Protein AF-A0A7M7GDE5-F1 (afdb_monomer)

Organism: Nasonia vitripennis (NCBI:txid7425)

Solvent-accessible surface area (backbone atoms only — not comparable to full-atom values): 7781 Å² total; per-residue (Å²): 115,70,68,61,56,52,51,59,51,51,52,38,40,42,48,54,72,67,40,83,80,53,73,43,31,59,38,56,71,47,38,68,42,69,46,97,85,50,33,24,30,66,39,94,92,38,67,41,52,44,68,61,50,59,54,40,72,75,46,57,71,70,55,30,53,52,54,50,48,30,59,79,49,75,28,66,62,54,42,74,34,36,42,93,50,68,94,77,58,88,77,74,66,85,98,51,56,76,69,43,69,55,56,67,68,60,55,30,48,51,54,38,53,47,50,56,49,57,70,66,40,81,86,56,48,72,72,58,58,75,72,109

Structure (mmCIF, N/CA/C/O backbone):
data_AF-A0A7M7GDE5-F1
#
_entry.id   AF-A0A7M7GDE5-F1
#
loop_
_atom_site.group_PDB
_atom_site.id
_atom_site.type_symbol
_atom_site.label_atom_id
_atom_site.label_alt_id
_atom_site.label_comp_id
_atom_site.label_asym_id
_atom_site.label_entity_id
_atom_site.label_seq_id
_atom_site.pdbx_PDB_ins_code
_atom_site.Cartn_x
_atom_site.Cartn_y
_atom_site.Cartn_z
_atom_site.occupancy
_atom_site.B_iso_or_equiv
_atom_site.auth_seq_id
_atom_site.auth_comp_id
_atom_site.auth_asym_id
_atom_site.auth_atom_id
_atom_site.pdbx_PDB_model_num
ATOM 1 N N . MET A 1 1 ? -13.593 6.081 -21.725 1.00 45.22 1 MET A N 1
ATOM 2 C CA . MET A 1 1 ? -12.329 5.785 -21.008 1.00 45.22 1 MET A CA 1
ATOM 3 C C . MET A 1 1 ? -12.429 6.077 -19.509 1.00 45.22 1 MET A C 1
ATOM 5 O O . MET A 1 1 ? -12.098 5.193 -18.734 1.00 45.22 1 MET A O 1
ATOM 9 N N . HIS A 1 2 ? -12.966 7.234 -19.089 1.00 42.53 2 HIS A N 1
ATOM 10 C CA . HIS A 1 2 ? -13.151 7.562 -17.662 1.00 42.53 2 HIS A CA 1
ATOM 11 C C . HIS A 1 2 ? -14.022 6.567 -16.871 1.00 42.53 2 HIS A C 1
ATOM 13 O O . HIS A 1 2 ? -13.624 6.166 -15.786 1.00 42.53 2 HIS A O 1
ATOM 19 N N . GLN A 1 3 ? -15.142 6.083 -17.425 1.00 39.09 3 GLN A N 1
ATOM 20 C CA . GLN A 1 3 ? -16.009 5.109 -16.735 1.00 39.09 3 GLN A CA 1
ATOM 21 C C . GLN A 1 3 ? -15.300 3.793 -16.366 1.00 39.09 3 GLN A C 1
ATOM 23 O O . GLN A 1 3 ? -15.526 3.266 -15.282 1.00 39.09 3 GLN A O 1
ATOM 28 N N . PHE A 1 4 ? -14.412 3.283 -17.224 1.00 46.47 4 PHE A N 1
ATOM 29 C CA . PHE A 1 4 ? -13.694 2.025 -16.975 1.00 46.47 4 PHE A CA 1
ATOM 30 C C . PHE A 1 4 ? -12.681 2.156 -15.828 1.00 46.47 4 PHE A C 1
ATOM 32 O O . PHE A 1 4 ? -12.567 1.264 -14.992 1.00 46.47 4 PHE A O 1
ATOM 39 N N . GLN A 1 5 ? -11.982 3.293 -15.749 1.00 54.97 5 GLN A N 1
ATOM 40 C CA . GLN A 1 5 ? -11.033 3.570 -14.666 1.00 54.97 5 GLN A CA 1
ATOM 41 C C . GLN A 1 5 ? -11.749 3.737 -13.321 1.00 54.97 5 GLN A C 1
ATOM 43 O O . GLN A 1 5 ? -11.289 3.203 -12.313 1.00 54.97 5 GLN A O 1
ATOM 48 N N . THR A 1 6 ? -12.897 4.420 -13.307 1.00 56.31 6 THR A N 1
ATOM 49 C CA . THR A 1 6 ? -13.708 4.599 -12.096 1.00 56.31 6 THR A CA 1
ATOM 50 C C . THR A 1 6 ? -14.253 3.268 -11.572 1.00 56.31 6 THR A C 1
ATOM 52 O O . THR A 1 6 ? -14.158 3.015 -10.374 1.00 56.31 6 THR A O 1
ATOM 55 N N . ILE A 1 7 ? -14.745 2.384 -12.450 1.00 61.06 7 ILE A N 1
ATOM 56 C CA . ILE A 1 7 ? -15.217 1.042 -12.061 1.00 61.06 7 ILE A CA 1
ATOM 57 C C . ILE A 1 7 ? -14.079 0.236 -11.421 1.00 61.06 7 ILE A C 1
ATOM 59 O O . ILE A 1 7 ? -14.240 -0.268 -10.311 1.00 61.06 7 ILE A O 1
ATOM 63 N N . CYS A 1 8 ? -12.892 0.212 -12.038 1.00 66.56 8 CYS A N 1
ATOM 64 C CA . CYS A 1 8 ? -11.739 -0.505 -11.488 1.00 66.56 8 CYS A CA 1
ATOM 65 C C . CYS A 1 8 ? -11.296 0.000 -10.104 1.00 66.56 8 CYS A C 1
ATOM 67 O O . CYS A 1 8 ? -10.828 -0.795 -9.289 1.00 66.56 8 CYS A O 1
ATOM 69 N N . VAL A 1 9 ? -11.401 1.303 -9.824 1.00 70.81 9 VAL A N 1
ATOM 70 C CA . VAL A 1 9 ? -11.062 1.862 -8.503 1.00 70.81 9 VAL A CA 1
ATOM 71 C C . VAL A 1 9 ? -12.126 1.489 -7.467 1.00 70.81 9 VAL A C 1
ATOM 73 O O . VAL A 1 9 ? -11.787 1.018 -6.381 1.00 70.81 9 VAL A O 1
ATOM 76 N N . LEU A 1 10 ? -13.409 1.632 -7.808 1.00 72.69 10 LEU A N 1
ATOM 77 C CA . LEU A 1 10 ? -14.522 1.346 -6.898 1.00 72.69 10 LEU A CA 1
ATOM 78 C C . LEU A 1 10 ? -14.633 -0.140 -6.538 1.00 72.69 10 LEU A C 1
ATOM 80 O O . LEU A 1 10 ? -14.956 -0.473 -5.396 1.00 72.69 10 LEU A O 1
ATOM 84 N N . GLU A 1 11 ? -14.329 -1.041 -7.473 1.00 77.44 11 GLU A N 1
ATOM 85 C CA . GLU A 1 11 ? -14.269 -2.484 -7.212 1.00 77.44 11 GLU A CA 1
ATOM 86 C C . GLU A 1 11 ? -13.161 -2.834 -6.211 1.00 77.44 11 GLU A C 1
ATOM 88 O O . GLU A 1 11 ? -13.364 -3.634 -5.296 1.00 77.44 11 GLU A O 1
ATOM 93 N N . ARG A 1 12 ? -11.999 -2.184 -6.332 1.00 79.94 12 ARG A N 1
ATOM 94 C CA . ARG A 1 12 ? -10.850 -2.384 -5.436 1.00 79.94 12 ARG A CA 1
ATOM 95 C C . ARG A 1 12 ? -11.116 -1.875 -4.023 1.00 79.94 12 ARG A C 1
ATOM 97 O O . ARG A 1 12 ? -10.729 -2.547 -3.070 1.00 79.94 12 ARG A O 1
ATOM 104 N N . ILE A 1 13 ? -11.799 -0.739 -3.888 1.00 79.62 13 ILE A N 1
ATOM 105 C CA . ILE A 1 13 ? -12.267 -0.226 -2.591 1.00 79.62 13 ILE A CA 1
ATOM 106 C C . ILE A 1 13 ? -13.327 -1.173 -2.010 1.00 79.62 13 ILE A C 1
ATOM 108 O O . ILE A 1 13 ? -13.220 -1.606 -0.862 1.00 79.62 13 ILE A O 1
ATOM 112 N N . SER A 1 14 ? -14.310 -1.568 -2.827 1.00 78.62 14 SER A N 1
ATOM 113 C CA . SER A 1 14 ? -15.393 -2.471 -2.415 1.00 78.62 14 SER A CA 1
ATOM 114 C C . SER A 1 14 ? -14.881 -3.822 -1.917 1.00 78.62 14 SER A C 1
ATOM 116 O O . SER A 1 14 ? -15.492 -4.382 -1.009 1.00 78.62 14 SER A O 1
ATOM 118 N N . TYR A 1 15 ? -13.765 -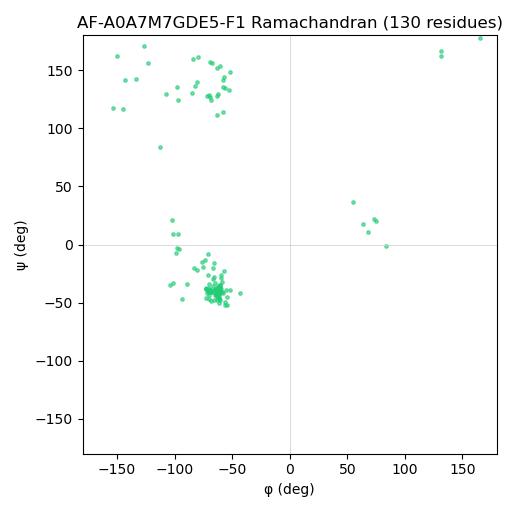4.323 -2.461 1.00 78.81 15 TYR A N 1
ATOM 119 C CA . TYR A 1 15 ? -13.158 -5.590 -2.046 1.00 78.81 15 TYR A CA 1
ATOM 120 C C . TYR A 1 15 ? -12.87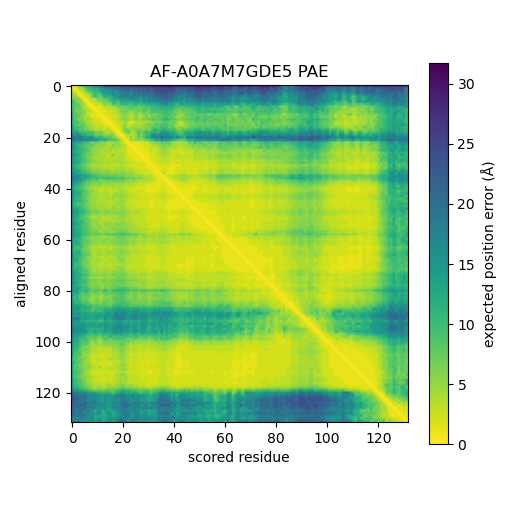9 -5.650 -0.539 1.00 78.81 15 TYR A C 1
ATOM 122 O O . TYR A 1 15 ? -13.206 -6.653 0.085 1.00 78.81 15 TYR A O 1
ATOM 130 N N . TYR A 1 16 ? -12.315 -4.591 0.053 1.00 77.00 16 TYR A N 1
ATOM 131 C CA . TYR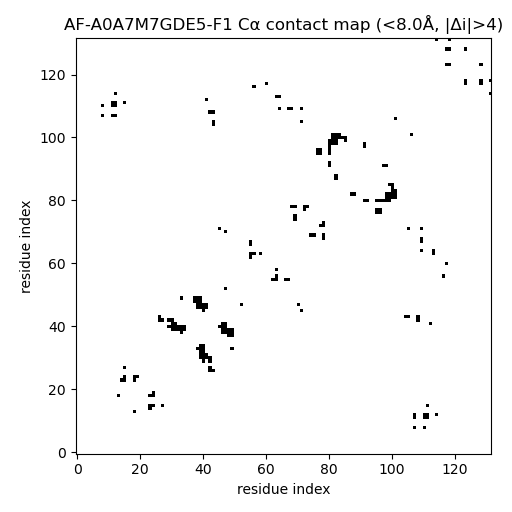 A 1 16 ? -12.076 -4.540 1.502 1.00 77.00 16 TYR A CA 1
ATOM 132 C C . TYR A 1 16 ? -13.274 -3.970 2.271 1.00 77.00 16 TYR A C 1
ATOM 134 O O . TYR A 1 16 ? -13.555 -4.399 3.388 1.00 77.00 16 TYR A O 1
ATOM 142 N N . GLU A 1 17 ? -14.011 -3.015 1.699 1.00 78.31 17 GLU A N 1
ATOM 143 C CA . GLU A 1 17 ? -15.093 -2.335 2.420 1.00 78.31 17 GLU A CA 1
ATOM 144 C C . GLU A 1 17 ? -16.336 -3.194 2.629 1.00 78.31 17 GLU A C 1
ATOM 146 O O . GLU A 1 17 ? -16.954 -3.128 3.689 1.00 78.31 17 GLU A O 1
ATOM 151 N N . LYS A 1 18 ? -16.687 -4.020 1.641 1.00 78.56 18 LYS A N 1
ATOM 152 C CA . LYS A 1 18 ? -17.888 -4.864 1.668 1.00 78.56 18 LYS A CA 1
ATOM 153 C C . LYS A 1 18 ? -17.580 -6.318 2.027 1.00 78.56 18 LYS A C 1
ATOM 155 O O . LYS A 1 18 ? -18.463 -7.164 1.904 1.00 78.56 18 LYS A O 1
ATOM 160 N N . ALA A 1 19 ? -16.352 -6.618 2.452 1.00 74.94 19 ALA A N 1
ATOM 161 C CA . ALA A 1 19 ? -15.965 -7.955 2.877 1.00 74.94 19 ALA A CA 1
ATOM 162 C C . ALA A 1 19 ? -16.783 -8.368 4.110 1.00 74.94 19 ALA A C 1
ATOM 164 O O . ALA A 1 19 ? -16.633 -7.780 5.177 1.00 74.94 19 ALA A O 1
ATOM 165 N N . ARG A 1 20 ? -17.673 -9.354 3.945 1.00 60.97 20 ARG A N 1
ATOM 166 C CA . ARG A 1 20 ? -18.500 -9.902 5.035 1.00 60.97 20 ARG A CA 1
ATOM 167 C C . ARG A 1 20 ? -17.998 -11.253 5.529 1.00 60.97 20 ARG A C 1
ATOM 169 O O . ARG A 1 20 ? -18.044 -11.492 6.722 1.00 60.97 20 ARG A O 1
ATOM 176 N N . GLU A 1 21 ? -17.465 -12.078 4.630 1.00 54.81 21 GLU A N 1
ATOM 177 C CA . GLU A 1 21 ? -16.784 -13.347 4.913 1.00 54.81 21 GLU A CA 1
ATOM 178 C C . GLU A 1 21 ? -15.799 -13.585 3.752 1.00 54.81 21 GLU A C 1
ATOM 180 O O . GLU A 1 21 ? -16.233 -13.573 2.602 1.00 54.81 21 GLU A O 1
ATOM 185 N N . SER A 1 22 ? -14.476 -13.644 3.993 1.00 72.75 22 SER A N 1
ATOM 186 C CA . SER A 1 22 ? -13.422 -14.025 3.009 1.00 72.75 22 SER A CA 1
ATOM 187 C C . SER A 1 22 ? -12.005 -13.657 3.488 1.00 72.75 22 SER A C 1
ATOM 189 O O . SER A 1 22 ? -11.827 -12.985 4.504 1.00 72.75 22 SER A O 1
ATOM 191 N N . HIS A 1 23 ? -10.991 -14.014 2.685 1.00 80.31 23 HIS A N 1
ATOM 192 C CA . HIS A 1 23 ? -9.622 -13.478 2.750 1.00 80.31 23 HIS A CA 1
ATOM 193 C C . HIS A 1 23 ? -9.583 -11.951 2.947 1.00 80.31 23 HIS A C 1
ATOM 195 O O . HIS A 1 23 ? -8.821 -11.454 3.766 1.00 80.31 23 HIS A O 1
ATOM 201 N N . ALA A 1 24 ? -10.441 -11.195 2.252 1.00 79.75 24 ALA A N 1
ATOM 202 C CA . ALA A 1 24 ? -10.474 -9.737 2.348 1.00 79.75 24 ALA A CA 1
ATOM 203 C C . ALA A 1 24 ? -10.822 -9.229 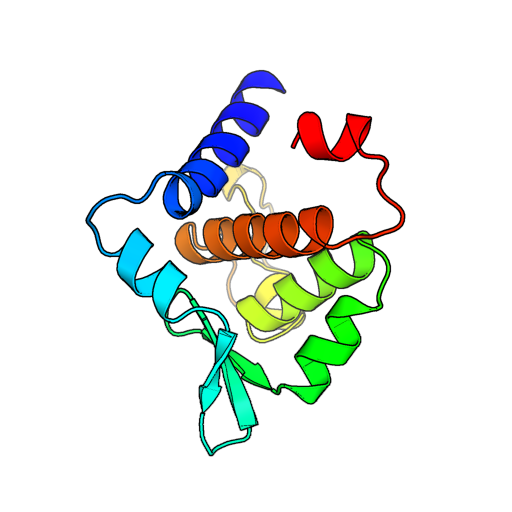3.758 1.00 79.75 24 ALA A C 1
ATOM 205 O O . ALA A 1 24 ? -10.276 -8.216 4.193 1.00 79.75 24 ALA A O 1
ATOM 206 N N . LEU A 1 25 ? -11.712 -9.938 4.465 1.00 81.56 25 LEU A N 1
ATOM 207 C CA . LEU A 1 25 ? -12.095 -9.599 5.834 1.00 81.56 25 LEU A CA 1
ATOM 208 C C . LEU A 1 25 ? -10.935 -9.867 6.794 1.00 81.56 25 LEU A C 1
ATOM 210 O O . LEU A 1 25 ? -10.571 -8.978 7.552 1.00 81.56 25 LEU A O 1
ATOM 214 N N . GLN A 1 26 ? -10.295 -11.035 6.692 1.00 84.38 26 GLN A N 1
ATOM 215 C CA . GLN A 1 26 ? -9.137 -11.377 7.528 1.00 84.38 26 GLN A CA 1
ATOM 216 C C . GLN A 1 26 ? -7.988 -10.376 7.347 1.00 84.38 26 GLN A C 1
ATOM 218 O O . GLN A 1 26 ? -7.348 -9.969 8.314 1.00 84.38 26 GLN A O 1
ATOM 223 N N . GLU A 1 27 ? -7.737 -9.954 6.106 1.00 87.56 27 GLU A N 1
ATOM 224 C CA . GLU A 1 27 ? -6.747 -8.923 5.791 1.00 87.56 27 GLU A CA 1
ATOM 225 C C . GLU A 1 27 ? -7.118 -7.559 6.386 1.00 87.56 27 GLU A C 1
ATOM 227 O O . GLU A 1 27 ? -6.243 -6.835 6.860 1.00 87.56 27 GLU A O 1
ATOM 232 N N . LYS A 1 28 ? -8.408 -7.207 6.388 1.00 83.19 28 LYS A N 1
ATOM 233 C CA . LYS A 1 28 ? -8.909 -5.958 6.974 1.00 83.19 28 LYS A CA 1
ATOM 234 C C . LYS A 1 28 ? -8.860 -5.972 8.502 1.00 83.19 28 LYS A C 1
ATOM 236 O O . LYS A 1 28 ? -8.462 -4.972 9.083 1.00 83.19 28 LYS A O 1
ATOM 241 N N . GLU A 1 29 ? -9.217 -7.078 9.145 1.00 86.19 29 GLU A N 1
ATOM 242 C CA . GLU A 1 29 ? -9.180 -7.224 10.608 1.00 86.19 29 GLU A CA 1
ATOM 243 C C . GLU A 1 29 ? -7.756 -7.159 11.159 1.00 86.19 29 GLU A C 1
ATOM 245 O O . GLU A 1 29 ? -7.516 -6.553 12.198 1.00 86.19 29 GLU A O 1
ATOM 250 N N . LYS A 1 30 ? -6.794 -7.745 10.439 1.00 89.12 30 LYS A N 1
ATOM 251 C CA . LYS A 1 30 ? -5.375 -7.688 10.813 1.00 89.12 30 LYS A CA 1
ATOM 252 C C . LYS A 1 30 ?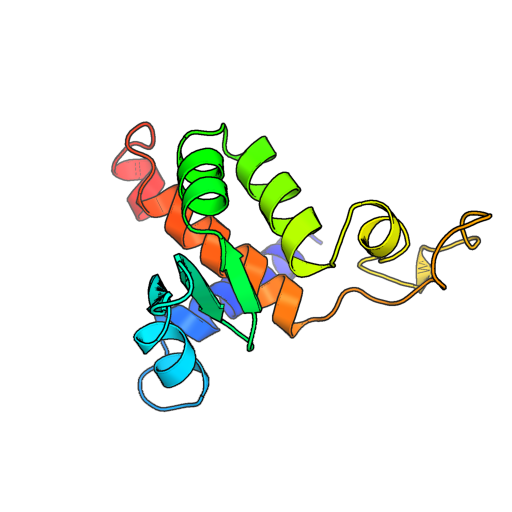 -4.738 -6.333 10.519 1.00 89.12 30 LYS A C 1
ATOM 254 O O . LYS A 1 30 ? -3.666 -6.043 11.055 1.00 89.12 30 LYS A O 1
ATOM 259 N N . ARG A 1 31 ? -5.336 -5.516 9.647 1.00 90.50 31 ARG A N 1
ATOM 260 C CA . ARG A 1 31 ? -4.773 -4.232 9.215 1.00 90.50 31 ARG A CA 1
ATOM 261 C C . ARG A 1 31 ? -4.536 -3.322 10.420 1.00 90.50 31 ARG A C 1
ATOM 263 O O . ARG A 1 31 ? -5.384 -3.183 11.292 1.00 90.50 31 ARG A O 1
ATOM 270 N N . TYR A 1 32 ? -3.372 -2.688 10.436 1.00 92.69 32 TYR A N 1
ATOM 271 C CA . TYR A 1 32 ? -2.857 -1.838 11.508 1.00 92.69 32 TYR A CA 1
ATOM 272 C C . TYR A 1 32 ? -2.516 -2.556 12.819 1.00 92.69 32 TYR A C 1
ATOM 274 O O . TYR A 1 32 ? -2.201 -1.888 13.803 1.00 92.69 32 TYR A O 1
ATOM 282 N N . THR A 1 33 ? -2.502 -3.894 12.836 1.00 93.94 33 THR A N 1
ATOM 283 C CA . THR A 1 33 ? -1.911 -4.635 13.957 1.00 93.94 33 THR A CA 1
ATOM 284 C C . THR A 1 33 ? -0.428 -4.297 14.041 1.00 93.94 33 THR A C 1
ATOM 286 O O . THR A 1 33 ? 0.280 -4.355 13.033 1.00 93.94 33 THR A O 1
ATOM 289 N N . ILE A 1 34 ? 0.031 -3.932 15.235 1.00 93.00 34 ILE A N 1
ATOM 290 C CA . ILE A 1 34 ? 1.433 -3.625 15.513 1.00 93.00 34 ILE A CA 1
ATOM 291 C C . ILE A 1 34 ? 2.069 -4.876 16.111 1.00 93.00 34 ILE A C 1
ATOM 293 O O . ILE A 1 34 ? 1.579 -5.410 17.106 1.00 93.00 34 ILE A O 1
ATOM 297 N N . PHE A 1 35 ? 3.149 -5.339 15.498 1.00 91.75 35 PHE A N 1
ATOM 298 C CA . PHE A 1 35 ? 3.951 -6.442 16.006 1.00 91.75 35 PHE A CA 1
ATOM 299 C C . PHE A 1 35 ? 4.966 -5.937 17.038 1.00 91.75 35 PHE A C 1
ATOM 301 O O . PHE A 1 35 ? 5.334 -4.762 17.047 1.00 91.75 35 PHE A O 1
ATOM 308 N N . GLU A 1 36 ? 5.477 -6.838 17.880 1.00 89.25 36 GLU A N 1
ATOM 309 C CA . GLU A 1 36 ? 6.514 -6.526 18.882 1.00 89.25 36 GLU A CA 1
ATOM 310 C C . GLU A 1 36 ? 7.788 -5.931 18.258 1.00 89.25 36 GLU A C 1
ATOM 312 O O . GLU A 1 36 ? 8.526 -5.197 18.907 1.00 89.25 36 GLU A O 1
ATOM 317 N N . THR A 1 37 ? 8.010 -6.197 16.970 1.00 90.12 37 THR A N 1
ATOM 318 C CA . THR A 1 37 ? 9.111 -5.657 16.166 1.00 90.12 37 THR A CA 1
ATOM 319 C C . THR A 1 37 ? 8.977 -4.163 15.846 1.00 90.12 37 THR A C 1
ATOM 321 O O . THR A 1 37 ? 9.911 -3.588 15.298 1.00 90.12 37 THR A O 1
ATOM 324 N N . GLY A 1 38 ? 7.841 -3.526 16.156 1.00 91.31 38 GLY A N 1
ATOM 325 C CA . GLY A 1 38 ? 7.543 -2.136 15.777 1.00 91.31 38 GLY A CA 1
ATOM 326 C C . GLY A 1 38 ? 6.973 -1.984 14.362 1.00 91.31 38 GLY A C 1
ATOM 327 O O . GLY A 1 38 ? 6.621 -0.881 13.945 1.00 91.31 38 GLY A O 1
ATOM 328 N N . GLU A 1 39 ? 6.832 -3.095 13.642 1.00 95.00 39 GLU A N 1
ATOM 329 C CA . GLU A 1 39 ? 6.227 -3.158 12.316 1.00 95.00 39 GLU A CA 1
ATOM 330 C C . GLU A 1 39 ? 4.694 -3.179 12.421 1.00 95.00 39 GLU A C 1
ATOM 332 O O . GLU A 1 39 ? 4.111 -3.861 13.265 1.00 95.00 39 GLU A O 1
ATOM 337 N N . MET A 1 40 ? 4.028 -2.456 11.530 1.00 95.38 40 MET A N 1
ATOM 338 C CA . MET A 1 40 ? 2.579 -2.387 11.404 1.00 95.38 40 MET A CA 1
ATOM 339 C C . MET A 1 40 ? 2.121 -3.146 10.160 1.00 95.38 40 MET A C 1
ATOM 341 O O . MET A 1 40 ? 2.610 -2.900 9.058 1.00 95.38 40 MET A O 1
ATOM 345 N N . TYR A 1 41 ? 1.142 -4.035 10.311 1.00 96.25 41 TYR A N 1
ATOM 346 C CA . TYR A 1 41 ? 0.556 -4.767 9.191 1.00 96.25 41 TYR A CA 1
ATOM 347 C C . TYR A 1 41 ? -0.312 -3.865 8.307 1.00 96.25 41 TYR A C 1
ATOM 349 O O . TYR A 1 41 ? -1.231 -3.211 8.796 1.00 96.25 41 TYR A O 1
ATOM 357 N N . LEU A 1 42 ? -0.075 -3.860 6.996 1.00 94.62 42 LEU A N 1
ATOM 358 C CA . LEU A 1 42 ? -0.875 -3.096 6.031 1.00 94.62 42 LEU A CA 1
ATOM 359 C C . LEU A 1 42 ? -1.879 -3.972 5.270 1.00 94.62 42 LEU A C 1
ATOM 361 O O . LEU A 1 42 ? -2.976 -3.513 4.939 1.00 94.62 42 LEU A O 1
ATOM 365 N N . GLY A 1 43 ? -1.519 -5.228 5.011 1.00 93.00 43 GLY A N 1
ATOM 366 C CA . GLY A 1 43 ? -2.287 -6.160 4.185 1.00 93.00 43 GLY A CA 1
ATOM 367 C C . GLY A 1 43 ? -1.411 -6.862 3.151 1.00 93.00 43 GLY A C 1
ATOM 368 O O . GLY A 1 43 ? -0.317 -6.400 2.844 1.00 93.00 43 GLY A O 1
ATOM 369 N N . GLU A 1 44 ? -1.890 -7.973 2.596 1.00 90.56 44 GLU A N 1
ATOM 370 C CA . GLU A 1 44 ? -1.209 -8.757 1.554 1.00 90.56 44 GLU A CA 1
ATOM 371 C C . GLU A 1 44 ? 0.215 -9.192 1.962 1.00 90.56 44 GLU A C 1
ATOM 373 O O . GLU A 1 44 ? 1.126 -9.219 1.135 1.00 90.56 44 GLU A O 1
ATOM 378 N N . LYS A 1 45 ? 0.415 -9.531 3.246 1.00 91.94 45 LYS A N 1
ATOM 379 C CA . LYS A 1 45 ? 1.725 -9.854 3.853 1.00 91.94 45 LYS A CA 1
ATOM 380 C C . LYS A 1 45 ? 2.731 -8.696 3.867 1.00 91.94 45 LYS A C 1
ATOM 382 O O . LYS A 1 45 ? 3.920 -8.935 4.062 1.00 91.94 45 LYS A O 1
ATOM 387 N N . ILE A 1 46 ? 2.272 -7.459 3.685 1.00 94.75 46 ILE A N 1
ATOM 388 C CA . ILE A 1 46 ? 3.115 -6.265 3.754 1.00 94.75 46 ILE A CA 1
ATOM 389 C C . ILE A 1 46 ? 3.003 -5.619 5.128 1.00 94.75 46 ILE A C 1
ATOM 391 O O . ILE A 1 46 ? 1.908 -5.422 5.665 1.00 94.75 46 ILE A O 1
ATOM 395 N N . THR A 1 47 ? 4.162 -5.251 5.656 1.00 96.56 47 THR A N 1
ATOM 396 C CA . THR A 1 47 ? 4.338 -4.495 6.888 1.00 96.56 47 THR A CA 1
ATOM 397 C C . THR A 1 47 ? 5.132 -3.223 6.626 1.00 96.56 47 THR A C 1
ATOM 399 O O . THR A 1 47 ? 5.880 -3.141 5.652 1.00 96.56 47 THR A O 1
ATOM 402 N N . ILE A 1 48 ? 4.950 -2.230 7.492 1.00 96.38 48 ILE A N 1
ATOM 403 C CA . ILE A 1 48 ? 5.695 -0.973 7.478 1.00 96.38 48 ILE A CA 1
ATOM 404 C C . ILE A 1 48 ? 6.167 -0.629 8.886 1.00 96.38 48 ILE A C 1
ATOM 406 O O . ILE A 1 48 ? 5.415 -0.795 9.843 1.00 96.38 48 ILE A O 1
ATOM 410 N N . ASP A 1 49 ? 7.371 -0.082 9.018 1.00 95.81 49 ASP A N 1
ATOM 411 C CA . ASP A 1 49 ? 7.804 0.546 10.264 1.00 95.81 49 ASP A CA 1
ATOM 412 C C . ASP A 1 49 ? 6.784 1.603 10.734 1.00 95.81 49 ASP A C 1
ATOM 414 O O . ASP A 1 49 ? 6.315 2.443 9.954 1.00 95.81 49 ASP A O 1
ATOM 418 N N . ARG A 1 50 ? 6.436 1.566 12.023 1.00 93.56 50 ARG A N 1
ATOM 419 C CA . ARG A 1 50 ? 5.425 2.458 12.596 1.00 93.56 50 ARG A CA 1
ATOM 420 C C . ARG A 1 50 ? 5.796 3.935 12.466 1.00 93.56 50 ARG A C 1
ATOM 422 O O . ARG A 1 50 ? 4.925 4.737 12.142 1.00 93.56 50 ARG A O 1
ATOM 429 N N . ILE A 1 51 ? 7.058 4.305 12.691 1.00 92.81 51 ILE A N 1
ATOM 430 C CA . ILE A 1 51 ? 7.495 5.708 12.612 1.00 92.81 51 ILE A CA 1
ATOM 431 C C . ILE A 1 51 ? 7.329 6.206 11.175 1.00 92.81 51 ILE A C 1
ATOM 433 O O . ILE A 1 51 ? 6.797 7.291 10.938 1.00 92.81 51 ILE A O 1
ATOM 437 N N . LYS A 1 52 ? 7.721 5.382 10.200 1.00 93.88 52 LYS A N 1
ATOM 438 C CA . LYS A 1 52 ? 7.519 5.670 8.780 1.00 93.88 52 LYS A CA 1
ATOM 439 C C . LYS A 1 52 ? 6.038 5.813 8.420 1.00 93.88 52 LYS A C 1
ATOM 441 O O . LYS A 1 52 ? 5.695 6.687 7.625 1.00 93.88 52 LYS A O 1
ATOM 446 N N . TRP A 1 53 ? 5.165 4.975 8.976 1.00 94.31 53 TRP A N 1
ATOM 447 C CA . TRP A 1 53 ? 3.723 5.096 8.766 1.00 94.31 53 TRP A CA 1
ATOM 448 C C . TRP A 1 53 ? 3.168 6.408 9.321 1.00 94.31 53 TRP A C 1
ATOM 450 O O . TRP A 1 53 ? 2.468 7.118 8.601 1.00 94.31 53 TRP A O 1
ATOM 460 N N . ASP A 1 54 ? 3.525 6.759 10.555 1.00 91.62 54 ASP A N 1
ATOM 461 C CA . ASP A 1 54 ? 3.073 7.991 11.208 1.00 91.62 54 ASP A CA 1
ATOM 462 C C . ASP A 1 54 ? 3.537 9.240 10.433 1.00 91.62 54 ASP A C 1
ATOM 464 O O . ASP A 1 54 ? 2.763 10.180 10.250 1.00 91.62 54 ASP A O 1
ATOM 468 N N . LEU A 1 55 ? 4.758 9.216 9.885 1.00 92.19 55 LEU A N 1
ATOM 469 C CA . LEU A 1 55 ? 5.267 10.254 8.980 1.00 92.19 55 LEU A CA 1
ATOM 470 C C . LEU A 1 55 ? 4.434 10.370 7.699 1.00 92.19 55 LEU A C 1
ATOM 472 O O . LEU A 1 55 ? 4.068 11.474 7.311 1.00 92.19 55 LEU A O 1
ATOM 476 N N . LEU A 1 56 ? 4.088 9.252 7.051 1.00 92.25 56 LEU A N 1
ATOM 477 C CA . LEU A 1 56 ? 3.247 9.292 5.850 1.00 92.25 56 LEU A CA 1
ATOM 478 C C . LEU A 1 56 ? 1.872 9.910 6.145 1.00 92.25 56 LEU A C 1
ATOM 480 O O . LEU A 1 56 ? 1.349 10.645 5.315 1.00 92.25 56 LEU A O 1
ATOM 484 N N . GLN A 1 57 ? 1.290 9.647 7.318 1.00 88.81 57 GLN A N 1
ATOM 485 C CA . GLN A 1 57 ? -0.057 10.111 7.679 1.00 88.81 57 GLN A CA 1
ATOM 486 C C . GLN A 1 57 ? -0.188 11.636 7.827 1.00 88.81 57 GLN A C 1
ATOM 488 O O . GLN A 1 57 ? -1.304 12.145 7.753 1.00 88.81 57 GLN A O 1
ATOM 493 N N . VAL A 1 58 ? 0.909 12.369 8.041 1.00 88.75 58 VAL A N 1
ATOM 494 C CA . VAL A 1 58 ? 0.882 13.842 8.164 1.00 88.75 58 VAL A CA 1
ATOM 495 C C . VAL A 1 58 ? 1.202 14.565 6.853 1.00 88.75 58 VAL A C 1
ATOM 497 O O . VAL A 1 58 ? 1.141 15.793 6.787 1.00 88.75 58 VAL A O 1
ATOM 500 N N . GLU A 1 59 ? 1.538 13.813 5.807 1.00 87.19 59 GLU A N 1
ATOM 501 C CA . GLU A 1 59 ? 1.893 14.348 4.499 1.00 87.19 59 GLU A CA 1
ATOM 502 C C . GLU A 1 59 ? 0.670 14.737 3.662 1.00 87.19 59 GLU A C 1
ATOM 504 O O . GLU A 1 59 ? -0.451 14.269 3.871 1.00 87.19 59 GLU A O 1
ATOM 509 N N . LYS A 1 60 ? 0.887 15.570 2.635 1.00 88.69 60 LYS A N 1
ATOM 510 C CA . LYS A 1 60 ? -0.175 15.869 1.658 1.00 88.69 60 LYS A CA 1
ATOM 511 C C . LYS A 1 60 ? -0.582 14.591 0.905 1.00 88.69 60 LYS A C 1
ATOM 513 O O . LYS A 1 60 ? 0.283 13.749 0.645 1.00 88.69 60 LYS A O 1
ATOM 518 N N . PRO A 1 61 ? -1.835 14.487 0.415 1.00 89.50 61 PRO A N 1
ATOM 519 C CA . PRO A 1 61 ? -2.340 13.269 -0.225 1.00 89.50 61 PRO A CA 1
ATOM 520 C C . PRO A 1 61 ? -1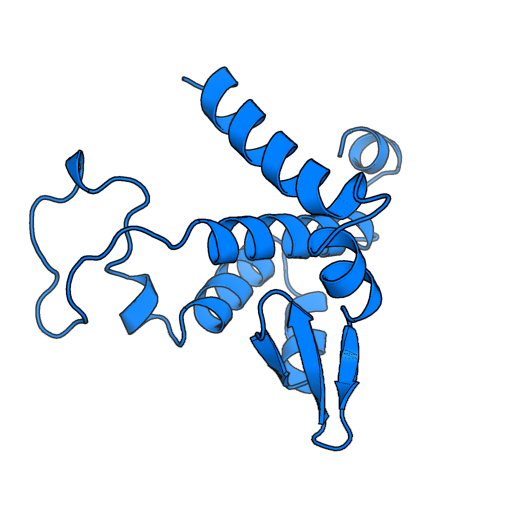.452 12.711 -1.349 1.00 89.50 61 PRO A C 1
ATOM 522 O O . PRO A 1 61 ? -1.249 11.502 -1.443 1.00 89.50 61 PRO A O 1
ATOM 525 N N . LEU A 1 62 ? -0.858 13.585 -2.170 1.00 89.19 62 LEU A N 1
ATOM 526 C CA . LEU A 1 62 ? 0.056 13.180 -3.244 1.00 89.19 62 LEU A CA 1
ATOM 527 C C . LEU A 1 62 ? 1.328 12.493 -2.714 1.00 89.19 62 LEU A C 1
ATOM 529 O O . LEU A 1 62 ? 1.764 11.486 -3.275 1.00 89.19 62 LEU A O 1
ATOM 533 N N . TYR A 1 63 ? 1.915 13.024 -1.638 1.00 91.75 63 TYR A N 1
ATOM 534 C CA . TYR A 1 63 ? 3.122 12.471 -1.023 1.00 91.75 63 TYR A CA 1
ATOM 535 C C . TYR A 1 63 ? 2.819 11.179 -0.271 1.00 91.75 63 TYR A C 1
ATOM 537 O O . TYR A 1 63 ? 3.587 10.227 -0.400 1.00 91.75 63 TYR A O 1
ATOM 545 N N . PHE A 1 64 ? 1.670 11.096 0.411 1.00 94.06 64 PHE A N 1
ATOM 546 C CA . PHE A 1 64 ? 1.192 9.835 0.975 1.00 94.06 64 PHE A CA 1
ATOM 547 C C . PHE A 1 64 ? 1.070 8.768 -0.120 1.00 94.06 64 PHE A C 1
ATOM 549 O O . PHE A 1 64 ? 1.647 7.687 -0.003 1.00 94.06 64 PHE A O 1
ATOM 556 N N . PHE A 1 65 ? 0.367 9.076 -1.218 1.00 93.69 65 PHE A N 1
ATOM 557 C CA . PHE A 1 65 ? 0.103 8.111 -2.285 1.00 93.69 65 PHE A CA 1
ATOM 558 C C . PHE A 1 65 ? 1.395 7.599 -2.936 1.00 93.69 65 PHE A C 1
ATOM 560 O O . PHE A 1 65 ? 1.563 6.389 -3.109 1.00 93.69 65 PHE A O 1
ATOM 567 N N . GLY A 1 66 ? 2.320 8.508 -3.265 1.00 94.81 66 GLY A N 1
ATOM 568 C CA . GLY A 1 66 ? 3.614 8.165 -3.860 1.00 94.81 66 GLY A CA 1
ATOM 569 C C . GLY A 1 66 ? 4.562 7.455 -2.889 1.00 94.81 66 GLY A C 1
ATOM 570 O O . GLY A 1 66 ? 5.180 6.454 -3.254 1.00 94.81 66 GLY A O 1
ATOM 571 N N . GLY A 1 67 ? 4.651 7.929 -1.644 1.00 95.50 67 GLY A N 1
ATOM 572 C CA . GLY A 1 67 ? 5.486 7.331 -0.600 1.00 95.50 67 GLY A CA 1
ATOM 573 C C . GLY A 1 67 ? 5.038 5.917 -0.236 1.00 95.50 67 GLY A C 1
ATOM 574 O O . GLY A 1 67 ? 5.871 5.013 -0.113 1.00 95.50 67 GLY A O 1
ATOM 575 N N . LEU A 1 68 ? 3.722 5.697 -0.166 1.00 96.38 68 LEU A N 1
ATOM 576 C CA . LEU A 1 68 ? 3.144 4.371 -0.003 1.00 96.38 68 LEU A CA 1
ATOM 577 C C . LEU A 1 68 ? 3.488 3.467 -1.193 1.00 96.38 68 LEU A C 1
ATOM 579 O O . LEU A 1 68 ? 3.931 2.343 -0.975 1.00 96.38 68 LEU A O 1
ATOM 583 N N . ALA A 1 69 ? 3.366 3.952 -2.435 1.00 95.56 69 ALA A N 1
ATOM 584 C CA . ALA A 1 69 ? 3.747 3.181 -3.624 1.00 95.56 69 ALA A CA 1
ATOM 585 C C . ALA A 1 69 ? 5.200 2.694 -3.530 1.00 95.56 69 ALA A C 1
ATOM 587 O O . ALA A 1 69 ? 5.496 1.507 -3.644 1.00 95.56 69 ALA A O 1
ATOM 588 N N . ILE A 1 70 ? 6.125 3.611 -3.252 1.00 95.31 70 ILE A N 1
ATOM 589 C CA . ILE A 1 70 ? 7.548 3.285 -3.139 1.00 95.31 70 ILE A CA 1
ATOM 590 C C . ILE A 1 70 ? 7.773 2.178 -2.105 1.00 95.31 70 ILE A C 1
ATOM 592 O O . ILE A 1 70 ? 8.594 1.291 -2.330 1.00 95.31 70 ILE A O 1
ATOM 596 N N . HIS A 1 71 ? 7.042 2.206 -0.992 1.00 95.94 71 HIS A N 1
ATOM 597 C CA . HIS A 1 71 ? 7.138 1.168 0.021 1.00 95.94 71 HIS A CA 1
ATOM 598 C C . HIS A 1 71 ? 6.580 -0.185 -0.451 1.00 95.94 71 HIS A C 1
ATOM 600 O O . HIS A 1 71 ? 7.287 -1.182 -0.328 1.00 95.94 71 HIS A O 1
ATOM 606 N N . LEU A 1 72 ? 5.379 -0.215 -1.041 1.00 95.69 72 LEU A N 1
ATOM 607 C CA . LEU A 1 72 ? 4.725 -1.449 -1.502 1.00 95.69 72 LEU A CA 1
ATOM 608 C C . LEU A 1 72 ? 5.542 -2.202 -2.562 1.00 95.69 72 LEU A C 1
ATOM 610 O O . LEU A 1 72 ? 5.548 -3.429 -2.577 1.00 95.69 72 LEU A O 1
ATOM 614 N N . TRP A 1 73 ? 6.251 -1.477 -3.432 1.00 93.75 73 TRP A N 1
ATOM 615 C CA . TRP A 1 73 ? 7.058 -2.068 -4.507 1.00 93.75 73 TRP A CA 1
ATOM 616 C C . TRP A 1 73 ? 8.546 -2.223 -4.167 1.00 93.75 73 TRP A C 1
ATOM 618 O O . TRP A 1 73 ? 9.338 -2.574 -5.041 1.00 93.75 73 TRP A O 1
ATOM 628 N N . GLY A 1 74 ? 8.945 -1.998 -2.912 1.00 91.25 74 GLY A N 1
ATOM 629 C CA . GLY A 1 74 ? 10.318 -2.238 -2.455 1.00 91.25 74 GLY A CA 1
ATOM 630 C C . GLY A 1 74 ? 11.343 -1.200 -2.924 1.00 91.25 74 GLY A C 1
ATOM 631 O O . GLY A 1 74 ? 12.542 -1.474 -2.914 1.00 91.25 74 GLY A O 1
ATOM 632 N N . GLY A 1 75 ? 10.892 -0.009 -3.324 1.00 91.81 75 GLY A N 1
ATOM 633 C CA . GLY A 1 75 ? 11.750 1.126 -3.648 1.00 91.81 75 GLY A CA 1
ATOM 634 C C . GLY A 1 75 ? 11.421 1.818 -4.975 1.00 91.81 75 GLY A C 1
ATOM 635 O O . GLY A 1 75 ? 10.700 1.292 -5.826 1.00 91.81 75 GLY A O 1
ATOM 636 N N . PRO A 1 76 ? 11.989 3.019 -5.199 1.00 91.06 76 PRO A N 1
ATOM 637 C CA . PRO A 1 76 ? 11.719 3.802 -6.403 1.00 91.06 76 PRO A CA 1
ATOM 638 C C . PRO A 1 76 ? 12.259 3.129 -7.671 1.00 91.06 76 PRO A C 1
ATOM 640 O O . PRO A 1 76 ? 11.692 3.296 -8.747 1.00 91.06 76 PRO A O 1
ATOM 643 N N . ARG A 1 77 ? 13.346 2.347 -7.565 1.00 87.12 77 ARG A N 1
ATOM 644 C CA . ARG A 1 77 ? 13.963 1.675 -8.722 1.00 87.12 77 ARG A CA 1
ATOM 645 C C . ARG A 1 77 ? 13.094 0.534 -9.243 1.00 87.12 77 ARG A C 1
ATOM 647 O O . ARG A 1 77 ? 12.995 0.361 -10.451 1.00 87.12 77 ARG A O 1
ATOM 654 N N . GLN A 1 78 ? 12.493 -0.217 -8.327 1.00 86.69 78 GLN A N 1
ATOM 655 C CA . GLN A 1 78 ? 11.620 -1.350 -8.602 1.00 86.69 78 GLN A CA 1
ATOM 656 C C . GLN A 1 78 ? 10.273 -0.878 -9.151 1.00 86.69 78 GLN A C 1
ATOM 658 O O . GLN A 1 78 ? 9.741 -1.492 -10.070 1.00 86.69 78 GLN A O 1
ATOM 663 N N . LEU A 1 79 ? 9.747 0.234 -8.627 1.00 89.62 79 LEU A N 1
ATOM 664 C CA . LEU A 1 79 ? 8.494 0.827 -9.092 1.00 89.62 79 LEU A CA 1
ATOM 665 C C . LEU A 1 79 ? 8.613 1.456 -10.491 1.00 89.62 79 LEU A C 1
ATOM 667 O O . LEU A 1 79 ? 7.690 1.344 -11.290 1.00 89.62 79 LEU A O 1
ATOM 671 N N . ALA A 1 80 ? 9.744 2.094 -10.815 1.00 86.50 80 ALA A N 1
ATOM 672 C CA . ALA A 1 80 ? 9.902 2.873 -12.051 1.00 86.50 80 ALA A CA 1
ATOM 673 C C . ALA A 1 80 ? 9.710 2.072 -13.354 1.00 86.50 80 ALA A C 1
ATOM 675 O O . ALA A 1 80 ? 9.324 2.651 -14.365 1.00 86.50 80 ALA A O 1
ATOM 676 N N . ASN A 1 81 ? 9.944 0.757 -13.332 1.00 86.19 81 ASN A N 1
ATOM 677 C CA . ASN A 1 81 ? 9.770 -0.129 -14.489 1.00 86.19 81 ASN A CA 1
ATOM 678 C C . ASN A 1 81 ? 8.476 -0.950 -14.438 1.00 86.19 81 ASN A C 1
ATOM 680 O O . ASN A 1 81 ? 8.363 -1.982 -15.101 1.00 86.19 81 ASN A O 1
ATOM 684 N N . ARG A 1 82 ? 7.490 -0.500 -13.653 1.00 88.38 82 ARG A N 1
ATOM 685 C CA . ARG A 1 82 ? 6.215 -1.198 -13.485 1.00 88.38 82 ARG A CA 1
ATOM 686 C C . ARG A 1 82 ? 5.044 -0.425 -14.085 1.00 88.38 82 ARG A C 1
ATOM 688 O O . ARG A 1 82 ? 4.373 0.320 -13.372 1.00 88.38 82 ARG A O 1
ATOM 695 N N . PRO A 1 83 ? 4.792 -0.561 -15.399 1.00 88.06 83 PRO A N 1
ATOM 696 C CA . PRO A 1 83 ? 3.658 0.085 -16.046 1.00 88.06 83 PRO A CA 1
ATOM 697 C C . PRO A 1 83 ? 2.321 -0.524 -15.603 1.00 88.06 83 PRO A C 1
ATOM 699 O O . PRO A 1 83 ? 2.225 -1.698 -15.237 1.00 88.06 83 PRO A O 1
ATOM 702 N N . LEU A 1 84 ? 1.257 0.267 -15.751 1.00 86.50 84 LEU A N 1
ATOM 703 C CA . LEU A 1 84 ? -0.120 -0.235 -15.686 1.00 86.50 84 LEU A CA 1
ATOM 704 C C . LEU A 1 84 ? -0.490 -1.078 -16.921 1.00 86.50 84 LEU A C 1
ATOM 706 O O . LEU A 1 84 ? -1.368 -1.928 -16.836 1.00 86.50 84 LEU A O 1
ATOM 710 N N . ASP A 1 85 ? 0.166 -0.832 -18.060 1.00 84.50 85 ASP A N 1
ATOM 711 C CA . ASP A 1 85 ? -0.118 -1.461 -19.353 1.00 84.50 85 ASP A CA 1
ATOM 712 C C . ASP A 1 85 ? 1.185 -1.675 -20.144 1.00 84.50 85 ASP A C 1
ATOM 714 O O . ASP A 1 85 ? 1.862 -0.714 -20.519 1.00 84.50 85 ASP A O 1
ATOM 718 N N . LEU A 1 86 ? 1.534 -2.940 -20.408 1.00 85.06 86 LEU A N 1
ATOM 719 C CA . LEU A 1 86 ? 2.731 -3.305 -21.175 1.00 85.06 86 LEU A CA 1
ATOM 720 C C . LEU A 1 86 ? 2.660 -2.865 -22.638 1.00 85.06 86 LEU A C 1
ATOM 722 O O . LEU A 1 86 ? 3.701 -2.591 -23.225 1.00 85.06 86 LEU A O 1
ATOM 726 N N . SER A 1 87 ? 1.464 -2.744 -23.223 1.00 83.44 87 SER A N 1
ATOM 727 C CA . SER A 1 87 ? 1.308 -2.326 -24.624 1.00 83.44 87 SER A CA 1
ATOM 728 C C . SER A 1 87 ? 1.770 -0.885 -24.870 1.00 83.44 87 SER A C 1
ATOM 730 O O . SER A 1 87 ? 1.968 -0.471 -26.012 1.00 83.44 87 SER A O 1
ATOM 732 N N . LYS A 1 88 ? 1.938 -0.106 -23.794 1.00 79.50 88 LYS A N 1
ATOM 733 C CA . LYS A 1 88 ? 2.420 1.279 -23.820 1.00 79.50 88 LYS A CA 1
ATOM 734 C C . LYS A 1 88 ? 3.912 1.400 -23.518 1.00 79.50 88 LYS A C 1
ATOM 736 O O . LYS A 1 88 ? 4.442 2.510 -23.571 1.00 79.50 88 LYS A O 1
ATOM 741 N N . VAL A 1 89 ? 4.591 0.294 -23.219 1.00 80.50 89 VAL A N 1
ATOM 742 C CA . VAL A 1 89 ? 6.035 0.286 -22.986 1.00 80.50 89 VAL A CA 1
ATOM 743 C C . VAL A 1 89 ? 6.764 0.173 -24.310 1.00 80.50 89 VAL A C 1
ATOM 745 O O . VAL A 1 89 ? 6.480 -0.710 -25.112 1.00 80.50 89 VAL A O 1
ATOM 748 N N . LYS A 1 90 ? 7.734 1.062 -24.515 1.00 75.44 90 LYS A N 1
ATOM 749 C CA . LYS A 1 90 ? 8.618 1.010 -25.681 1.00 75.44 90 LYS A CA 1
ATOM 750 C C . LYS A 1 90 ? 9.898 0.237 -25.380 1.00 75.44 90 LYS A C 1
ATOM 752 O O . LYS A 1 90 ? 10.281 -0.623 -26.158 1.00 75.44 90 LYS A O 1
ATOM 757 N N . GLU A 1 91 ? 10.535 0.524 -24.245 1.00 79.81 91 GLU A N 1
ATOM 758 C CA . GLU A 1 91 ? 11.850 -0.013 -23.889 1.00 79.81 91 GLU A CA 1
ATOM 759 C C . GLU A 1 91 ? 12.001 -0.153 -22.368 1.00 79.81 91 GLU A C 1
ATOM 761 O O . GLU A 1 91 ? 11.267 0.465 -21.593 1.00 79.81 91 GLU A O 1
ATOM 766 N N . ASN A 1 92 ? 12.973 -0.960 -21.943 1.00 79.12 92 ASN A N 1
ATOM 767 C CA . ASN A 1 92 ? 13.378 -1.057 -20.545 1.00 79.12 92 ASN A CA 1
ATOM 768 C C . ASN A 1 92 ? 14.344 0.086 -20.193 1.00 79.12 92 ASN A C 1
ATOM 770 O O . ASN A 1 92 ? 15.278 0.355 -20.945 1.00 79.12 92 ASN A O 1
ATOM 774 N N . ILE A 1 93 ? 14.166 0.728 -19.035 1.00 79.00 93 ILE A N 1
ATOM 775 C CA . ILE A 1 93 ? 15.105 1.746 -18.551 1.00 79.00 93 ILE A CA 1
ATOM 776 C C . ILE A 1 93 ? 16.441 1.070 -18.169 1.00 79.00 93 ILE A C 1
ATOM 778 O O . ILE A 1 93 ? 16.440 0.170 -17.322 1.00 79.00 93 ILE A O 1
ATOM 782 N N . PRO A 1 94 ? 17.594 1.498 -18.724 1.00 79.94 94 PRO A N 1
ATOM 783 C CA . PRO A 1 94 ? 18.895 0.910 -18.399 1.00 79.94 94 PRO A CA 1
ATOM 784 C C . PRO A 1 94 ? 19.236 0.970 -16.899 1.00 79.94 94 PRO A C 1
ATOM 786 O O . PRO A 1 94 ? 18.968 1.964 -16.222 1.00 79.94 94 PRO A O 1
ATOM 789 N N . GLY A 1 95 ? 19.859 -0.090 -16.366 1.00 78.62 95 GLY A N 1
ATOM 790 C CA . GLY A 1 95 ? 20.296 -0.153 -14.960 1.00 78.62 95 GLY A CA 1
ATOM 791 C C . GLY A 1 95 ? 19.168 -0.331 -13.931 1.00 78.62 95 GLY A C 1
ATOM 792 O O . GLY A 1 95 ? 19.328 0.024 -12.756 1.00 78.62 95 GLY A O 1
ATOM 793 N N . ARG A 1 96 ? 18.011 -0.848 -14.358 1.00 75.56 96 ARG A N 1
ATOM 794 C CA . ARG A 1 96 ? 16.812 -1.065 -13.534 1.00 75.56 96 ARG A CA 1
ATOM 795 C C . ARG A 1 96 ? 16.306 -2.510 -13.634 1.00 75.56 96 ARG A C 1
ATOM 797 O O . ARG A 1 96 ? 16.784 -3.289 -14.455 1.00 75.56 96 ARG A O 1
ATOM 804 N N . SER A 1 97 ? 15.346 -2.868 -12.778 1.00 73.81 97 SER A N 1
ATOM 805 C CA . SER A 1 97 ? 14.675 -4.175 -12.826 1.00 73.81 97 SER A CA 1
ATOM 806 C C . SER A 1 97 ? 13.962 -4.379 -14.168 1.00 73.81 97 SER A C 1
ATOM 808 O O . SER A 1 97 ? 13.561 -3.389 -14.773 1.00 73.81 97 SER A O 1
ATOM 810 N N . PRO A 1 98 ? 13.756 -5.617 -14.644 1.00 81.69 98 PRO A N 1
ATOM 811 C CA . PRO A 1 98 ? 12.972 -5.866 -15.852 1.00 81.69 98 PRO A CA 1
ATOM 812 C C . PRO A 1 98 ? 11.601 -5.184 -15.807 1.00 81.69 98 PRO A C 1
ATOM 814 O O . PRO A 1 98 ? 11.012 -5.034 -14.733 1.00 81.69 98 PRO A O 1
ATOM 817 N N . VAL A 1 99 ? 11.097 -4.784 -16.976 1.00 85.62 99 VAL A N 1
ATOM 818 C CA . VAL A 1 99 ? 9.735 -4.259 -17.092 1.00 85.62 99 VAL A CA 1
ATOM 819 C C . VAL A 1 99 ? 8.744 -5.355 -16.707 1.00 85.62 99 VAL A C 1
ATOM 821 O O . VAL A 1 99 ? 8.790 -6.452 -17.262 1.00 85.62 99 VAL A O 1
ATOM 824 N N . ALA A 1 100 ? 7.837 -5.053 -15.781 1.00 87.38 100 ALA A N 1
ATOM 825 C CA . ALA A 1 100 ? 6.807 -5.982 -15.320 1.00 87.38 100 ALA A CA 1
ATOM 826 C C . ALA A 1 100 ? 5.494 -5.243 -15.053 1.00 87.38 100 ALA A C 1
ATOM 828 O O . ALA A 1 100 ? 5.516 -4.139 -14.525 1.00 87.38 100 ALA A O 1
ATOM 829 N N . VAL A 1 101 ? 4.341 -5.835 -15.377 1.00 89.19 101 VAL A N 1
ATOM 830 C CA . VAL A 1 101 ? 3.034 -5.224 -15.056 1.00 89.19 101 VAL A CA 1
ATOM 831 C C . VAL A 1 101 ? 2.930 -4.978 -13.550 1.00 89.19 101 VAL A C 1
ATOM 833 O O . VAL A 1 101 ? 3.410 -5.782 -12.748 1.00 89.19 101 VAL A O 1
ATOM 836 N N . ILE A 1 102 ? 2.282 -3.879 -13.164 1.00 90.81 102 ILE A N 1
ATOM 837 C CA . ILE A 1 102 ? 1.938 -3.626 -11.766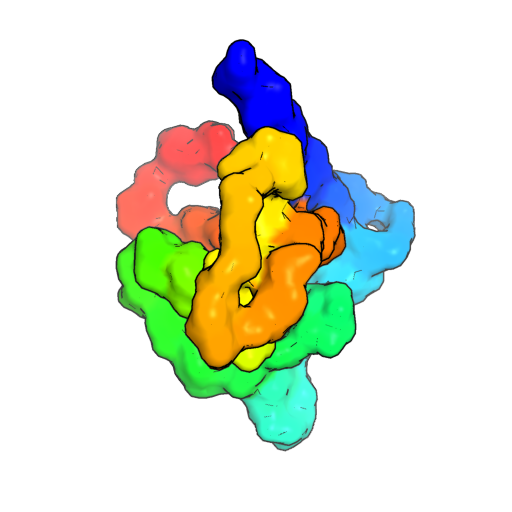 1.00 90.81 102 ILE A CA 1
ATOM 838 C C . ILE A 1 102 ? 1.102 -4.779 -11.182 1.00 90.81 102 ILE A C 1
ATOM 840 O O . ILE A 1 102 ? 0.135 -5.252 -11.785 1.00 90.81 102 ILE A O 1
ATOM 844 N N . GLU A 1 103 ? 1.438 -5.238 -9.983 1.00 91.69 103 GLU A N 1
ATOM 845 C CA . GLU A 1 103 ? 0.699 -6.315 -9.338 1.00 91.69 103 GLU A CA 1
ATOM 846 C C . GLU A 1 103 ? -0.699 -5.849 -8.921 1.00 91.69 103 GLU A C 1
ATOM 848 O O . GLU A 1 103 ? -0.876 -4.859 -8.201 1.00 91.69 103 GLU A O 1
ATOM 853 N N . ALA A 1 104 ? -1.720 -6.593 -9.349 1.00 89.38 104 ALA A N 1
ATOM 854 C CA . ALA A 1 104 ? -3.107 -6.217 -9.117 1.00 89.38 104 ALA A CA 1
ATOM 855 C C . ALA A 1 104 ? -3.470 -6.173 -7.623 1.00 89.38 104 ALA A C 1
ATOM 857 O O . ALA A 1 104 ? -4.215 -5.281 -7.218 1.00 89.38 104 ALA A O 1
ATOM 858 N N . ASN A 1 105 ? -2.949 -7.086 -6.802 1.00 90.12 105 ASN A N 1
ATOM 859 C CA . ASN A 1 105 ? -3.190 -7.095 -5.357 1.00 90.12 105 ASN A CA 1
ATOM 860 C C . ASN A 1 105 ? -2.536 -5.889 -4.660 1.00 90.12 105 ASN A C 1
ATOM 862 O O . ASN A 1 105 ? -3.190 -5.246 -3.843 1.00 90.12 105 ASN A O 1
ATOM 866 N N . LEU A 1 106 ? -1.313 -5.511 -5.048 1.00 93.44 106 LEU A N 1
ATOM 867 C CA . LEU A 1 106 ? -0.614 -4.350 -4.482 1.00 93.44 106 LEU A CA 1
ATOM 868 C C . LEU A 1 106 ? -1.269 -3.027 -4.882 1.00 93.44 106 LEU A C 1
ATOM 870 O O . LEU A 1 106 ? -1.474 -2.161 -4.036 1.00 93.44 106 LEU A O 1
ATOM 874 N N . LEU A 1 107 ? -1.696 -2.892 -6.140 1.00 92.94 107 LEU A N 1
ATOM 875 C CA . LEU A 1 107 ? -2.457 -1.722 -6.584 1.00 92.94 107 LEU A CA 1
ATOM 876 C C . LEU A 1 107 ? -3.798 -1.605 -5.842 1.00 92.94 107 LEU A C 1
ATOM 878 O O . LEU A 1 107 ? -4.220 -0.510 -5.475 1.00 92.94 107 LEU A O 1
ATOM 882 N N . ARG A 1 108 ? -4.476 -2.732 -5.588 1.00 91.81 108 ARG A N 1
ATOM 883 C CA . ARG A 1 108 ? -5.704 -2.757 -4.779 1.00 91.81 108 ARG A CA 1
ATOM 884 C C . ARG A 1 108 ? -5.424 -2.317 -3.340 1.00 91.81 108 ARG A C 1
ATOM 886 O O . ARG A 1 108 ? -6.178 -1.505 -2.809 1.00 91.81 108 ARG A O 1
ATOM 893 N N . LEU A 1 109 ? -4.349 -2.821 -2.737 1.00 92.62 109 LEU A N 1
ATOM 894 C CA . LEU A 1 109 ? -3.931 -2.446 -1.391 1.00 92.62 109 LEU A CA 1
ATOM 895 C C . LEU A 1 109 ? -3.600 -0.949 -1.301 1.00 92.62 109 LEU A C 1
ATOM 897 O O . LEU A 1 109 ? -4.113 -0.274 -0.415 1.00 92.62 109 LEU A O 1
ATOM 901 N N . GLN A 1 110 ? -2.831 -0.410 -2.253 1.00 94.81 110 GLN A N 1
ATOM 902 C CA . GLN A 1 110 ? -2.492 1.014 -2.314 1.00 94.81 110 GLN A CA 1
ATOM 903 C C . GLN A 1 110 ? -3.741 1.900 -2.351 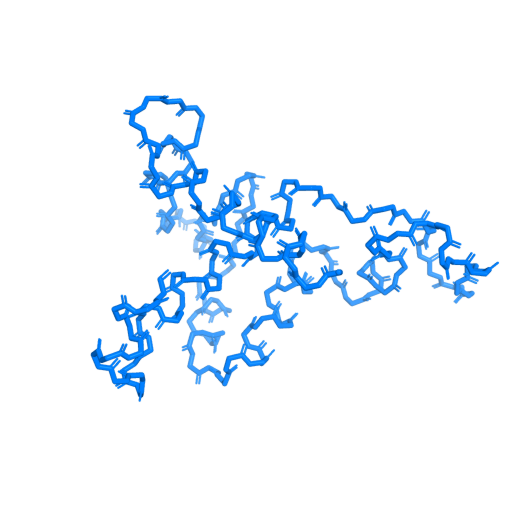1.00 94.81 110 GLN A C 1
ATOM 905 O O . GLN A 1 110 ? -3.854 2.844 -1.573 1.00 94.81 110 GLN A O 1
ATOM 910 N N . ILE A 1 111 ? -4.689 1.577 -3.238 1.00 92.44 111 ILE A N 1
ATOM 911 C CA . ILE A 1 111 ? -5.951 2.314 -3.372 1.00 92.44 111 ILE A CA 1
ATOM 912 C C . ILE A 1 111 ? -6.753 2.242 -2.069 1.00 92.44 111 ILE A C 1
ATOM 914 O O . ILE A 1 111 ? -7.265 3.261 -1.613 1.00 92.44 111 ILE A O 1
ATOM 918 N N . SER A 1 112 ? -6.833 1.066 -1.440 1.00 92.00 112 SER A N 1
ATOM 919 C CA . SER A 1 112 ? -7.561 0.902 -0.179 1.00 92.00 112 SER A CA 1
ATOM 920 C C . SER A 1 112 ? -6.931 1.683 0.974 1.00 92.00 112 SER A C 1
ATOM 922 O O . SER A 1 112 ? -7.656 2.315 1.731 1.00 92.00 112 SER A O 1
ATOM 924 N N . LEU A 1 113 ? -5.606 1.668 1.112 1.00 93.25 113 LEU A N 1
ATOM 925 C CA . LEU A 1 113 ? -4.911 2.403 2.172 1.00 93.25 113 LEU A CA 1
ATOM 926 C C . LEU A 1 113 ? -4.971 3.917 1.949 1.00 93.25 113 LEU A C 1
ATOM 928 O O . LEU A 1 113 ? -5.069 4.679 2.908 1.00 93.25 113 LEU A O 1
ATOM 932 N N . TYR A 1 114 ? -4.946 4.360 0.690 1.00 93.19 114 TYR A N 1
ATOM 933 C CA . TYR A 1 114 ? -5.170 5.762 0.354 1.00 93.19 114 TYR A CA 1
ATOM 934 C C . TYR A 1 114 ? -6.594 6.205 0.685 1.00 93.19 114 TYR A C 1
ATOM 936 O O . TYR A 1 114 ? -6.797 7.291 1.217 1.00 93.19 114 TYR A O 1
ATOM 944 N N . PHE A 1 115 ? -7.579 5.345 0.444 1.00 89.69 115 PHE A N 1
ATOM 945 C CA . PHE A 1 115 ? -8.954 5.596 0.853 1.00 89.69 115 PHE A CA 1
ATOM 946 C C . PHE A 1 115 ? -9.094 5.721 2.379 1.00 89.69 115 PHE A C 1
ATOM 948 O O . PHE A 1 115 ? -9.744 6.648 2.862 1.00 89.69 115 PHE A O 1
ATOM 955 N N . ASP A 1 116 ? -8.425 4.849 3.140 1.00 89.81 116 ASP A N 1
ATOM 956 C CA . ASP A 1 116 ? -8.372 4.932 4.605 1.00 89.81 116 ASP A CA 1
ATOM 957 C C . ASP A 1 116 ? -7.739 6.257 5.076 1.00 89.81 116 ASP A C 1
ATOM 959 O O . ASP A 1 116 ? -8.247 6.892 6.003 1.00 89.81 116 ASP A O 1
ATOM 963 N N . PHE A 1 117 ? -6.671 6.706 4.407 1.00 90.56 117 PHE A N 1
ATOM 964 C CA . PHE A 1 117 ? -6.036 8.007 4.645 1.00 90.56 117 PHE A CA 1
ATOM 965 C C . PHE A 1 117 ? -7.002 9.174 4.376 1.00 90.56 117 PHE A C 1
ATOM 967 O O . PHE A 1 117 ? -7.211 10.008 5.255 1.00 90.56 117 PHE A O 1
ATOM 974 N N . LEU A 1 118 ? -7.669 9.195 3.218 1.00 87.81 118 LEU A N 1
ATOM 975 C CA . LEU A 1 118 ? -8.612 10.260 2.857 1.00 87.81 118 LEU A CA 1
ATOM 976 C C . LEU A 1 118 ? -9.806 10.345 3.818 1.00 87.81 118 LEU A C 1
ATOM 978 O O . LEU A 1 118 ? -10.248 11.435 4.173 1.00 87.81 118 LEU A O 1
ATOM 982 N N . LYS A 1 119 ? -10.318 9.207 4.304 1.00 84.06 119 LYS A N 1
ATOM 983 C CA . LYS A 1 119 ? -11.385 9.198 5.319 1.00 84.06 119 LYS A CA 1
ATOM 984 C C . LYS A 1 119 ? -10.967 9.884 6.618 1.00 84.06 119 LYS A C 1
ATOM 986 O O . LYS A 1 119 ? -11.804 10.521 7.262 1.00 84.06 119 LYS A O 1
ATOM 991 N N . ARG A 1 120 ? -9.699 9.727 7.008 1.00 77.38 120 ARG A N 1
ATOM 992 C CA . ARG A 1 120 ? -9.116 10.284 8.237 1.00 77.38 120 ARG A CA 1
ATOM 993 C C . ARG A 1 120 ? -8.675 11.736 8.083 1.00 77.38 120 ARG A C 1
ATOM 995 O O . ARG A 1 120 ? -8.545 12.416 9.101 1.00 77.38 120 ARG A O 1
ATOM 1002 N N . ASP A 1 121 ? -8.470 12.206 6.854 1.00 69.56 121 ASP A N 1
ATOM 1003 C CA . ASP A 1 121 ? -8.099 13.588 6.579 1.00 69.56 121 ASP A CA 1
ATOM 1004 C C . ASP A 1 121 ? -9.164 14.540 7.147 1.00 69.56 121 ASP A C 1
ATOM 1006 O O . ASP A 1 121 ? -10.336 14.544 6.750 1.00 69.56 121 ASP A O 1
ATOM 1010 N N . LYS A 1 122 ? -8.749 15.327 8.143 1.00 64.50 122 LYS A N 1
ATOM 1011 C CA . LYS A 1 122 ? -9.601 16.296 8.843 1.00 64.50 122 LYS A CA 1
ATOM 1012 C C . LYS A 1 122 ? -9.852 17.551 8.010 1.00 64.50 122 LYS A C 1
ATOM 1014 O O . LYS A 1 122 ? -10.746 18.317 8.354 1.00 64.50 122 LYS A O 1
ATOM 1019 N N . THR A 1 123 ? -9.073 17.765 6.950 1.00 65.06 123 THR A N 1
ATOM 1020 C CA . THR A 1 123 ? -9.238 18.899 6.033 1.00 65.06 123 THR A CA 1
ATOM 1021 C C . THR A 1 123 ? -10.347 18.658 5.011 1.00 65.06 123 THR A C 1
ATOM 1023 O O . THR A 1 123 ? -10.935 19.617 4.517 1.00 65.06 123 THR A O 1
ATOM 1026 N N . MET A 1 124 ? -10.705 17.393 4.761 1.00 61.34 124 MET A N 1
ATOM 1027 C CA . MET A 1 124 ? -11.860 17.035 3.944 1.00 61.34 124 MET A CA 1
ATOM 1028 C C . MET A 1 124 ? -13.177 17.365 4.651 1.00 61.34 124 MET A C 1
ATOM 1030 O O . MET A 1 124 ? -13.436 16.935 5.785 1.00 61.34 124 MET A O 1
ATOM 1034 N N . THR A 1 125 ? -14.053 18.079 3.944 1.00 61.69 125 THR A N 1
ATOM 1035 C CA . THR A 1 125 ? -15.401 18.388 4.424 1.00 61.69 125 THR A CA 1
ATOM 1036 C C . THR A 1 125 ? -16.255 17.121 4.513 1.00 61.69 125 THR A C 1
ATOM 1038 O O . THR A 1 125 ? -16.041 16.137 3.802 1.00 61.69 125 THR A O 1
ATOM 1041 N N . ASN A 1 126 ? -17.294 17.141 5.352 1.00 65.94 126 ASN A N 1
ATOM 1042 C CA . ASN A 1 126 ? -18.234 16.016 5.457 1.00 65.94 126 ASN A CA 1
ATOM 1043 C C . ASN A 1 126 ? -18.946 15.714 4.125 1.00 65.94 126 ASN A C 1
ATOM 1045 O O . ASN A 1 126 ? -19.284 14.563 3.865 1.00 65.94 126 ASN A O 1
ATOM 1049 N N . VAL A 1 127 ? -19.136 16.726 3.269 1.00 68.00 127 VAL A N 1
ATOM 1050 C CA . VAL A 1 127 ? -19.734 16.572 1.932 1.00 68.00 127 VAL A CA 1
ATOM 1051 C C . VAL A 1 127 ? -18.793 15.830 0.986 1.00 68.00 127 VAL A C 1
ATOM 1053 O O . VAL A 1 127 ? -19.247 15.002 0.203 1.00 68.00 127 VAL A O 1
ATOM 1056 N N . GLU A 1 128 ? -17.491 16.103 1.048 1.00 66.25 128 GLU A N 1
ATOM 1057 C CA 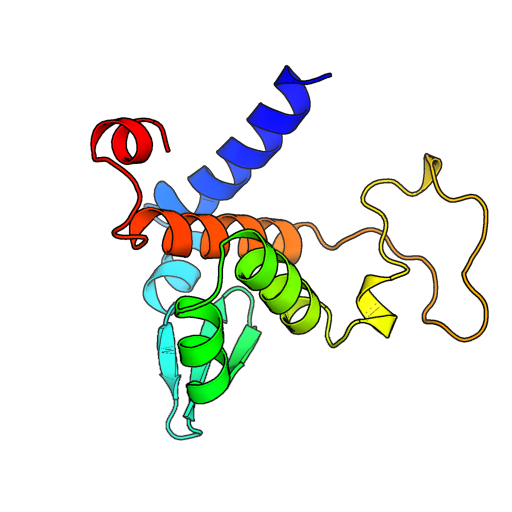. GLU A 1 128 ? -16.486 15.373 0.269 1.00 66.25 128 GLU A CA 1
ATOM 1058 C C . GLU A 1 128 ? -16.308 13.951 0.804 1.00 66.25 128 GLU A C 1
ATOM 1060 O O . GLU A 1 128 ? -16.259 13.008 0.021 1.00 66.25 128 GLU A O 1
ATOM 1065 N N . ARG A 1 129 ? -16.314 13.772 2.132 1.00 63.44 129 ARG A N 1
ATOM 1066 C CA . ARG A 1 129 ? -16.213 12.451 2.771 1.00 63.44 129 ARG A CA 1
ATOM 1067 C C . ARG A 1 129 ? -17.414 11.552 2.463 1.00 63.44 129 ARG A C 1
ATOM 1069 O O . ARG A 1 129 ? -17.237 10.351 2.334 1.00 63.44 129 ARG A O 1
ATOM 1076 N N . ALA A 1 130 ? -18.614 12.114 2.313 1.00 62.59 130 ALA A N 1
ATOM 1077 C CA . ALA A 1 130 ? -19.816 11.364 1.938 1.00 62.59 130 ALA A CA 1
ATOM 1078 C C . ALA A 1 130 ? -19.846 10.927 0.458 1.00 62.59 130 ALA A C 1
ATOM 1080 O O . ALA A 1 130 ? -20.700 10.128 0.079 1.00 62.59 130 ALA A O 1
ATOM 1081 N N . LYS A 1 131 ? -18.956 11.475 -0.381 1.00 64.31 131 LYS A N 1
ATOM 1082 C CA . LYS A 1 131 ? -18.831 11.146 -1.813 1.00 64.31 131 LYS A CA 1
ATOM 1083 C C . LYS A 1 131 ? -17.711 10.138 -2.108 1.00 64.31 131 LYS A C 1
ATOM 1085 O O . LYS A 1 131 ? -17.586 9.724 -3.261 1.00 64.31 131 LYS A O 1
ATOM 1090 N N . LEU A 1 132 ? -16.900 9.803 -1.101 1.00 60.19 132 LEU A N 1
ATOM 1091 C CA . LEU A 1 132 ? -15.882 8.748 -1.126 1.00 60.19 132 LEU A CA 1
ATOM 1092 C C . LEU A 1 132 ? -16.527 7.378 -0.892 1.00 60.19 132 LEU A C 1
ATOM 1094 O O . LEU A 1 132 ? -16.203 6.450 -1.665 1.00 60.19 132 LEU A O 1
#

Radius of gyration: 16.0 Å; Cα contacts (8 Å, |Δi|>4): 119; chains: 1; bounding box: 40×33×45 Å

pLDDT: mean 83.03, std 12.73, range [39.09, 96.56]

Sequence (132 aa):
MHQFQTICVLERISYYEKARESHALQEKEKRYTIFETGEMYLGEKITIDRIKWDLLQVEKPLYFFGGLAIHLWGGPRQLANRPLDLSKVKENIPGRSPVAVIEANLLRLQISLYFDFLKRDKTMTNVERAKL

Mean predicted aligned error: 7.36 Å

Secondary structure (DSSP, 8-state):
-HHHHHHHHHHHHHHHHT-SSSHHHHHHHHTTPBPTTSEEEEETTEEEEHHHHHHHHTS-HHHHHHHHHHHHTTSHHHHTT--S-GGG---PPTTSPPP-PPPHHHHHHHHHHHHHHHHH-TTS-HHHHTT-

Foldseek 3Di:
DVVVVVVLLVVLQCQQVVCPDDLSVVQNVQAQPADPVQWGRLGPPDTDRVVLVVVLLVDDLVSVLVVLQQRLQVHPQSSVLADCDPVPDDDGDPPGDHRDHDDSNSVSSSSNVSLVSVLPPPPDDPVRNVVD